Protein AF-A0A0R3Q2J9-F1 (afdb_monomer_lite)

pLDDT: mean 80.58, std 18.1, range [34.22, 96.56]

InterPro domains:
  IPR056676 Domain of unknown function DUF7774 [PF24983] (1-47)

Radius of gyration: 27.8 Å; chains: 1; bounding box: 46×72×72 Å

Organism: Angiostrongylus costaricensis (NCBI:txid334426)

Sequence (96 aa):
MIIDKALSYAIDVLLMRPDKFDDFVDNELRIFLLDTQKAKRILLDVMLLHPEYVPRTWGGDVLTKGQSEARLEAMGKRQPTQVSDSKTNVEKVGIP

Secondary structure (DSSP, 8-state):
-HHHHHHHHHHHHHHH-GGG-SS---HHHHHHHHSHHHHHHHHHHHHHHSGGGS-GGGTHHHHHHHHHHHHHHHHHTTSPP---------------

Foldseek 3Di:
DVLLVVLLVVLVCCQVPVVVDPDDCDPVNVVLSVPVVNNSVVVVVVCLVPLVNPDVVNVSVVSVVVVVVVVVVVVVVPDDPDDDDDDDDDDDDDDD

Structure (mmCIF, N/CA/C/O backbone):
data_AF-A0A0R3Q2J9-F1
#
_entry.id   AF-A0A0R3Q2J9-F1
#
loop_
_atom_site.group_PDB
_atom_site.id
_atom_site.type_symbol
_atom_site.label_atom_id
_atom_site.label_alt_id
_atom_site.label_comp_id
_atom_site.label_asym_id
_atom_site.label_entity_id
_atom_site.label_seq_id
_atom_site.pdbx_PDB_ins_code
_atom_site.Cartn_x
_atom_site.Cartn_y
_atom_site.Cartn_z
_atom_site.occupancy
_atom_site.B_iso_or_equiv
_atom_site.auth_seq_id
_atom_site.auth_comp_id
_atom_site.auth_asym_id
_atom_site.auth_atom_id
_atom_site.pdbx_PDB_model_num
ATOM 1 N N . MET A 1 1 ? 8.127 -14.479 5.768 1.00 78.56 1 MET A N 1
ATOM 2 C CA . MET A 1 1 ? 6.739 -14.657 6.273 1.00 78.56 1 MET A CA 1
ATOM 3 C C . MET A 1 1 ? 5.765 -14.709 5.101 1.00 78.56 1 MET A C 1
ATOM 5 O O . MET A 1 1 ? 6.158 -14.350 4.000 1.00 78.56 1 MET A O 1
ATOM 9 N N . ILE A 1 2 ? 4.520 -15.157 5.301 1.00 87.69 2 ILE A N 1
ATOM 10 C CA . ILE A 1 2 ? 3.534 -15.251 4.208 1.00 87.69 2 ILE A CA 1
ATOM 11 C C . ILE A 1 2 ? 3.108 -13.879 3.660 1.00 87.69 2 ILE A C 1
ATOM 13 O O . ILE A 1 2 ? 3.022 -13.719 2.448 1.00 87.69 2 ILE A O 1
ATOM 17 N N . ILE A 1 3 ? 2.957 -12.879 4.536 1.00 90.06 3 ILE A N 1
ATOM 18 C CA . ILE A 1 3 ? 2.628 -11.490 4.165 1.00 90.06 3 ILE A CA 1
ATOM 19 C C . ILE A 1 3 ? 3.727 -10.893 3.282 1.00 90.06 3 ILE A C 1
ATOM 21 O O . ILE A 1 3 ? 3.448 -10.341 2.227 1.00 90.06 3 ILE A O 1
ATOM 25 N N . ASP A 1 4 ? 4.987 -11.081 3.673 1.00 92.69 4 ASP A N 1
ATOM 26 C CA . ASP A 1 4 ? 6.148 -10.611 2.914 1.00 92.69 4 ASP A CA 1
ATOM 27 C C . ASP A 1 4 ? 6.181 -11.176 1.481 1.00 92.69 4 ASP A C 1
ATOM 29 O O . ASP A 1 4 ? 6.379 -10.427 0.527 1.00 92.69 4 ASP A O 1
ATOM 33 N N . LYS A 1 5 ? 5.894 -12.476 1.317 1.00 93.81 5 LYS A N 1
ATOM 34 C CA . LYS A 1 5 ? 5.790 -13.116 -0.005 1.00 93.81 5 LYS A CA 1
ATOM 35 C C . LYS A 1 5 ? 4.606 -12.590 -0.816 1.00 93.81 5 LYS A C 1
ATOM 37 O O . LYS A 1 5 ? 4.751 -12.379 -2.015 1.00 93.81 5 LYS A O 1
ATOM 42 N N . ALA A 1 6 ? 3.454 -12.387 -0.176 1.00 92.94 6 ALA A N 1
ATOM 43 C CA . ALA A 1 6 ? 2.267 -11.851 -0.834 1.00 92.94 6 ALA A CA 1
ATOM 44 C C . ALA A 1 6 ? 2.505 -10.423 -1.345 1.00 92.94 6 ALA A C 1
ATOM 46 O O . ALA A 1 6 ? 2.192 -10.131 -2.495 1.00 92.94 6 ALA A O 1
ATOM 47 N N . LEU A 1 7 ? 3.121 -9.563 -0.527 1.00 94.38 7 LEU A N 1
ATOM 48 C CA . LEU A 1 7 ? 3.462 -8.200 -0.928 1.00 94.38 7 LEU A CA 1
ATOM 49 C C . LEU A 1 7 ? 4.537 -8.180 -2.018 1.00 94.38 7 LEU A C 1
ATOM 51 O O . LEU A 1 7 ? 4.397 -7.432 -2.976 1.00 94.38 7 LEU A O 1
ATOM 55 N N . SER A 1 8 ? 5.572 -9.023 -1.925 1.00 95.75 8 SER A N 1
ATOM 56 C CA . SER A 1 8 ? 6.565 -9.153 -3.000 1.00 95.75 8 SER A CA 1
ATOM 57 C C . SER A 1 8 ? 5.913 -9.548 -4.327 1.00 95.75 8 SER A C 1
ATOM 59 O O . SER A 1 8 ? 6.133 -8.877 -5.327 1.00 95.75 8 SER A O 1
ATOM 61 N N . TYR A 1 9 ? 5.038 -10.558 -4.324 1.00 94.06 9 TYR A N 1
ATOM 62 C CA . TYR A 1 9 ? 4.311 -10.956 -5.529 1.00 94.06 9 TYR A CA 1
ATOM 63 C C . TYR A 1 9 ? 3.417 -9.836 -6.075 1.00 94.06 9 TYR A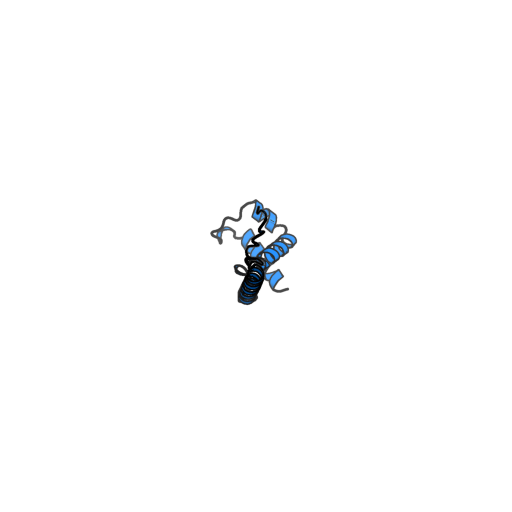 C 1
ATOM 65 O O . TYR A 1 9 ? 3.393 -9.604 -7.279 1.00 94.06 9 TYR A O 1
ATOM 73 N N . ALA A 1 10 ? 2.694 -9.124 -5.206 1.00 91.06 10 ALA A N 1
ATOM 74 C CA . ALA A 1 10 ? 1.844 -8.013 -5.626 1.00 91.06 10 ALA A CA 1
ATOM 75 C C . ALA A 1 10 ? 2.658 -6.903 -6.312 1.00 91.06 10 ALA A C 1
ATOM 77 O O . ALA A 1 10 ? 2.267 -6.430 -7.376 1.00 91.06 10 ALA A O 1
ATOM 78 N N . ILE A 1 11 ? 3.812 -6.541 -5.742 1.00 93.62 11 ILE A N 1
ATOM 79 C CA . ILE A 1 11 ? 4.729 -5.551 -6.318 1.00 93.62 11 ILE A CA 1
ATOM 80 C C . ILE A 1 11 ? 5.256 -6.027 -7.677 1.00 93.62 11 ILE A C 1
ATOM 82 O O . ILE A 1 11 ? 5.211 -5.267 -8.643 1.00 93.62 11 ILE A O 1
ATOM 86 N N . ASP A 1 12 ? 5.681 -7.287 -7.783 1.00 93.25 12 ASP A N 1
ATOM 87 C CA . ASP A 1 12 ? 6.163 -7.854 -9.046 1.00 93.25 12 ASP A CA 1
ATOM 88 C C . ASP A 1 12 ? 5.082 -7.801 -10.131 1.00 93.25 12 ASP A C 1
ATOM 90 O O . ASP A 1 12 ? 5.350 -7.410 -11.266 1.00 93.25 12 ASP A O 1
ATOM 94 N N . VAL A 1 13 ? 3.839 -8.150 -9.793 1.00 91.12 13 VAL A N 1
ATOM 95 C CA . VAL A 1 13 ? 2.720 -8.114 -10.743 1.00 91.12 13 VAL A CA 1
ATOM 96 C C . VAL A 1 13 ? 2.403 -6.680 -11.176 1.00 91.12 13 VAL A C 1
ATOM 98 O O . VAL A 1 13 ? 2.209 -6.460 -12.371 1.00 91.12 13 VAL A O 1
ATOM 101 N N . LEU A 1 14 ? 2.405 -5.714 -10.251 1.00 89.19 14 LEU A N 1
ATOM 102 C CA . LEU A 1 14 ? 2.194 -4.293 -10.559 1.00 89.19 14 LEU A CA 1
ATOM 103 C C . LEU A 1 14 ? 3.273 -3.734 -11.497 1.00 89.19 14 LEU A C 1
ATOM 105 O O . LEU A 1 14 ? 2.971 -2.942 -12.387 1.00 89.19 14 LEU A O 1
ATOM 109 N N . LEU A 1 15 ? 4.528 -4.158 -11.324 1.00 89.06 15 LEU A N 1
ATOM 110 C CA . LEU A 1 15 ? 5.647 -3.704 -12.150 1.00 89.06 15 LEU A CA 1
ATOM 111 C C . LEU A 1 15 ? 5.717 -4.416 -13.509 1.00 89.06 15 LEU A C 1
ATOM 113 O O . LEU A 1 15 ? 6.062 -3.788 -14.508 1.00 89.06 15 LEU A O 1
ATOM 117 N N . MET A 1 16 ? 5.407 -5.715 -13.561 1.00 89.38 16 MET A N 1
ATOM 118 C CA . MET A 1 16 ? 5.544 -6.528 -14.776 1.00 89.38 16 MET A CA 1
ATOM 119 C C . MET A 1 16 ? 4.315 -6.496 -15.681 1.00 89.38 16 MET A C 1
ATOM 121 O O . MET A 1 16 ? 4.443 -6.738 -16.880 1.00 89.38 16 MET A O 1
ATOM 125 N N . ARG A 1 17 ? 3.123 -6.285 -15.114 1.00 84.62 17 ARG A N 1
ATOM 126 C CA . ARG A 1 17 ? 1.847 -6.325 -15.843 1.00 84.62 17 ARG A CA 1
ATOM 127 C C . ARG A 1 17 ? 0.935 -5.165 -15.438 1.00 84.62 17 ARG A C 1
ATOM 129 O O . ARG A 1 17 ? -0.163 -5.406 -14.928 1.00 84.62 17 ARG A O 1
ATOM 136 N N . PRO A 1 18 ? 1.381 -3.909 -15.624 1.00 79.62 18 PRO A N 1
ATOM 137 C CA . PRO A 1 18 ? 0.576 -2.740 -15.276 1.00 79.62 18 PRO A CA 1
ATOM 138 C C . PRO A 1 18 ? -0.722 -2.661 -16.096 1.00 79.62 18 PRO A C 1
ATOM 140 O O . PRO A 1 18 ? -1.694 -2.082 -15.639 1.00 79.62 18 PRO A O 1
ATOM 143 N N . ASP A 1 19 ? -0.766 -3.302 -17.266 1.00 81.94 19 ASP A N 1
ATOM 144 C CA . ASP A 1 19 ? -1.929 -3.425 -18.152 1.00 81.94 19 ASP A CA 1
ATOM 145 C C . ASP A 1 19 ? -3.115 -4.185 -17.537 1.00 81.94 19 ASP A C 1
ATOM 147 O O . ASP A 1 19 ? -4.233 -4.095 -18.036 1.00 81.94 19 ASP A O 1
ATOM 151 N N . LYS A 1 20 ? -2.885 -4.952 -16.466 1.00 81.38 20 LYS A N 1
ATOM 152 C CA . LYS A 1 20 ? -3.929 -5.724 -15.779 1.00 81.38 20 LYS A CA 1
ATOM 153 C C . LYS A 1 20 ? -4.731 -4.929 -14.757 1.00 81.38 20 LYS A C 1
ATOM 155 O O . LYS A 1 20 ? -5.658 -5.487 -14.170 1.00 81.38 20 LYS A O 1
ATOM 160 N N . PHE A 1 21 ? -4.344 -3.688 -14.501 1.00 77.81 21 PHE A N 1
ATOM 161 C CA . PHE A 1 21 ? -4.973 -2.844 -13.504 1.00 77.81 21 PHE A CA 1
ATOM 162 C C . PHE A 1 21 ? -5.565 -1.628 -14.206 1.00 77.81 21 PHE A C 1
ATOM 164 O O . PHE A 1 21 ? -4.893 -0.985 -15.009 1.00 77.81 21 PHE A O 1
ATOM 171 N N . ASP A 1 22 ? -6.829 -1.332 -13.900 1.00 66.81 22 ASP A N 1
ATOM 172 C CA . ASP A 1 22 ? -7.515 -0.145 -14.423 1.00 66.81 22 ASP A CA 1
ATOM 173 C C . ASP A 1 22 ? -6.884 1.154 -13.884 1.00 66.81 22 ASP A C 1
ATOM 175 O O . ASP A 1 22 ? -6.995 2.211 -14.506 1.00 66.81 22 ASP A O 1
ATOM 179 N N . ASP A 1 23 ? -6.174 1.064 -12.753 1.00 66.00 23 ASP A N 1
ATOM 180 C CA . ASP A 1 23 ? -5.468 2.173 -12.122 1.00 66.00 23 ASP A CA 1
ATOM 181 C C . ASP A 1 23 ? -4.062 2.364 -12.705 1.00 66.00 23 ASP A C 1
ATOM 183 O O . ASP A 1 23 ? -3.231 1.452 -12.766 1.00 66.00 23 ASP A O 1
ATOM 187 N N . PHE A 1 24 ? -3.772 3.602 -13.102 1.00 65.31 24 PHE A N 1
ATOM 188 C CA . PHE A 1 24 ? -2.489 3.984 -13.675 1.00 65.31 24 PHE A CA 1
ATOM 189 C C . PHE A 1 24 ? -1.377 3.940 -12.617 1.00 65.31 24 PHE A C 1
ATOM 191 O O . PHE A 1 24 ? -1.311 4.788 -11.729 1.00 65.31 24 PHE A O 1
ATOM 198 N N . VAL A 1 25 ? -0.451 2.983 -12.746 1.00 76.50 25 VAL A N 1
ATOM 199 C CA . VAL A 1 25 ? 0.838 3.035 -12.041 1.00 76.50 25 VAL A CA 1
ATOM 200 C C . VAL A 1 25 ? 1.702 4.100 -12.713 1.00 76.50 25 VAL A C 1
ATOM 202 O O . VAL A 1 25 ? 2.384 3.844 -13.717 1.00 76.50 25 VAL A O 1
ATOM 205 N N . ASP A 1 26 ? 1.656 5.312 -12.169 1.00 85.50 26 ASP A N 1
ATOM 206 C CA . ASP A 1 26 ? 2.491 6.411 -12.631 1.00 85.50 26 ASP A CA 1
ATOM 207 C C . ASP A 1 26 ? 3.988 6.144 -12.400 1.00 85.50 26 ASP A C 1
ATOM 209 O O . ASP A 1 26 ? 4.423 5.132 -11.836 1.00 85.50 26 ASP A O 1
ATOM 213 N N . ASN A 1 27 ? 4.822 7.034 -12.935 1.00 88.06 27 ASN A N 1
ATOM 214 C CA . ASN A 1 27 ? 6.264 6.856 -12.850 1.00 88.06 27 ASN A CA 1
ATOM 215 C C . ASN A 1 27 ? 6.796 6.991 -11.416 1.00 88.06 27 ASN A C 1
ATOM 217 O O . ASN A 1 27 ? 7.776 6.331 -11.077 1.00 88.06 27 ASN A O 1
ATOM 221 N N . GLU A 1 28 ? 6.152 7.800 -10.575 1.00 91.19 28 GLU A N 1
ATOM 222 C CA . GLU A 1 28 ? 6.567 7.992 -9.185 1.00 91.19 28 GLU A CA 1
ATOM 223 C C . GLU A 1 28 ? 6.280 6.743 -8.352 1.00 91.19 28 GLU A C 1
ATOM 225 O O . GLU A 1 28 ? 7.171 6.238 -7.663 1.00 91.19 28 GLU A O 1
ATOM 230 N N . LEU A 1 29 ? 5.081 6.174 -8.496 1.00 90.38 29 LEU A N 1
ATOM 231 C CA . LEU A 1 29 ? 4.693 4.921 -7.869 1.00 90.38 29 LEU A CA 1
ATOM 232 C C . LEU A 1 29 ? 5.594 3.781 -8.343 1.00 90.38 29 LEU A C 1
ATOM 234 O O . LEU A 1 29 ? 6.062 2.991 -7.526 1.00 90.38 29 LEU A O 1
ATOM 238 N N . ARG A 1 30 ? 5.924 3.721 -9.639 1.00 90.19 30 ARG A N 1
ATOM 239 C CA . ARG A 1 30 ? 6.871 2.725 -10.163 1.00 90.19 30 ARG A CA 1
ATOM 240 C C . ARG A 1 30 ? 8.234 2.826 -9.480 1.00 90.19 30 ARG A C 1
ATOM 242 O O . ARG A 1 30 ? 8.746 1.812 -9.018 1.00 90.19 30 ARG A O 1
ATOM 249 N N . ILE A 1 31 ? 8.807 4.029 -9.388 1.00 93.75 31 ILE A N 1
ATOM 250 C CA . ILE A 1 31 ? 10.103 4.255 -8.726 1.00 93.75 31 ILE A CA 1
ATOM 251 C C . ILE A 1 31 ? 10.037 3.861 -7.249 1.00 93.75 31 ILE A C 1
ATOM 253 O O . ILE A 1 31 ? 10.953 3.213 -6.746 1.00 93.75 31 ILE A O 1
ATOM 257 N N . PHE A 1 32 ? 8.947 4.202 -6.56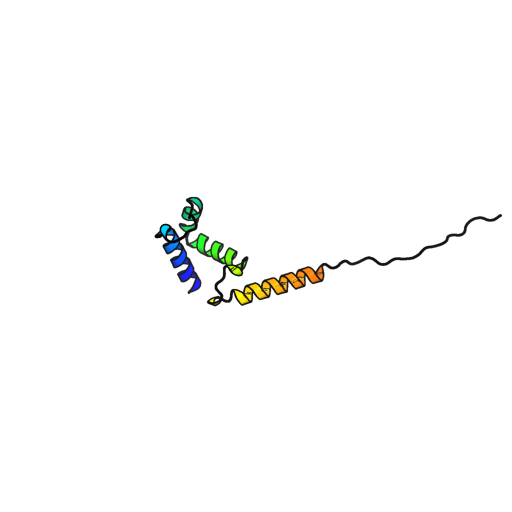3 1.00 94.81 32 PHE A N 1
ATOM 258 C CA . PHE A 1 32 ? 8.723 3.798 -5.180 1.00 94.81 32 PHE A CA 1
ATOM 259 C C . PHE A 1 32 ? 8.707 2.271 -5.015 1.00 94.81 32 PHE A C 1
ATOM 261 O O . PHE A 1 32 ? 9.365 1.743 -4.119 1.00 94.81 32 PHE A O 1
ATOM 268 N N . LEU A 1 33 ? 8.003 1.558 -5.897 1.00 94.12 33 LEU A N 1
ATOM 269 C CA . LEU A 1 33 ? 7.873 0.100 -5.862 1.00 94.12 33 LEU A CA 1
ATOM 270 C C . LEU A 1 33 ? 9.187 -0.646 -6.175 1.00 94.12 33 LEU A C 1
ATOM 272 O O . LEU A 1 33 ? 9.360 -1.781 -5.720 1.00 94.12 33 LEU A O 1
ATOM 276 N N . LEU A 1 34 ? 10.128 -0.018 -6.897 1.00 94.38 34 LEU A N 1
ATOM 277 C CA . LEU A 1 34 ? 11.464 -0.583 -7.149 1.00 94.38 34 LEU A CA 1
ATOM 278 C C . LEU A 1 34 ? 12.288 -0.744 -5.860 1.00 94.38 34 LEU A C 1
ATOM 280 O O . LEU A 1 34 ? 13.057 -1.698 -5.749 1.00 94.38 34 LEU A O 1
ATOM 284 N N . ASP A 1 35 ? 12.105 0.125 -4.861 1.00 95.75 35 ASP A N 1
ATOM 285 C CA . ASP A 1 35 ? 12.624 -0.105 -3.507 1.00 95.75 35 ASP A CA 1
ATOM 286 C C . ASP A 1 35 ? 11.658 -1.015 -2.735 1.00 95.75 35 ASP A C 1
ATOM 288 O O . ASP A 1 35 ? 10.911 -0.599 -1.848 1.00 95.75 35 ASP A O 1
ATOM 292 N N . THR A 1 36 ? 11.653 -2.298 -3.098 1.00 93.62 36 THR A N 1
ATOM 293 C CA . THR A 1 36 ? 10.662 -3.269 -2.616 1.00 93.62 36 THR A CA 1
ATOM 294 C C . THR A 1 36 ? 10.661 -3.410 -1.091 1.00 93.62 36 THR A C 1
ATOM 296 O O . THR A 1 36 ? 9.614 -3.642 -0.492 1.00 93.62 36 THR A O 1
ATOM 299 N N . GLN A 1 37 ? 11.812 -3.273 -0.425 1.00 94.81 37 GLN A N 1
ATOM 300 C CA . GLN A 1 37 ? 11.881 -3.387 1.037 1.00 94.81 37 GLN A CA 1
ATOM 301 C C . GLN A 1 37 ? 11.189 -2.206 1.719 1.00 94.81 37 GLN A C 1
ATOM 303 O O . GLN A 1 37 ? 10.365 -2.407 2.617 1.00 94.81 37 GLN A O 1
ATOM 308 N N . LYS A 1 38 ? 11.463 -0.982 1.257 1.00 95.88 38 LYS A N 1
ATOM 309 C CA . LYS A 1 38 ? 10.780 0.217 1.746 1.00 95.88 38 LYS A CA 1
ATOM 310 C C . LYS A 1 38 ? 9.295 0.197 1.391 1.00 95.88 38 LYS A C 1
ATOM 312 O O . LYS A 1 38 ? 8.463 0.484 2.252 1.00 95.88 38 LYS A O 1
ATOM 317 N N . ALA A 1 39 ? 8.966 -0.192 0.161 1.00 96.56 39 ALA A N 1
ATOM 318 C CA . ALA A 1 39 ? 7.598 -0.232 -0.332 1.00 96.56 39 ALA A CA 1
ATOM 319 C C . ALA A 1 39 ? 6.722 -1.180 0.487 1.00 96.56 39 ALA A C 1
ATOM 321 O O . ALA A 1 39 ? 5.671 -0.769 0.966 1.00 96.56 39 ALA A O 1
ATOM 322 N N . LYS A 1 40 ? 7.179 -2.414 0.740 1.00 96.06 40 LYS A N 1
ATOM 323 C CA . LYS A 1 40 ? 6.435 -3.390 1.554 1.00 96.06 40 LYS A CA 1
ATOM 324 C C . LYS A 1 40 ? 6.104 -2.866 2.944 1.00 96.06 40 LYS A C 1
ATOM 326 O O . LYS A 1 40 ? 4.991 -3.071 3.420 1.00 96.06 40 LYS A O 1
ATOM 331 N N . ARG A 1 41 ? 7.063 -2.197 3.588 1.00 95.81 41 ARG A N 1
ATOM 332 C CA . ARG A 1 41 ? 6.867 -1.636 4.926 1.00 95.81 41 ARG A CA 1
ATOM 333 C C . ARG A 1 41 ? 5.802 -0.545 4.915 1.00 95.81 41 ARG A C 1
ATOM 335 O O . ARG A 1 41 ? 4.849 -0.635 5.675 1.00 95.81 41 ARG A O 1
ATOM 342 N N . ILE A 1 42 ? 5.932 0.423 4.010 1.00 96.19 42 ILE A N 1
ATOM 343 C CA . ILE A 1 42 ? 4.980 1.534 3.908 1.00 96.19 42 ILE A CA 1
ATOM 344 C C . ILE A 1 42 ? 3.588 1.039 3.497 1.00 96.19 42 ILE A C 1
ATOM 346 O O . ILE A 1 42 ? 2.602 1.468 4.084 1.00 96.19 42 ILE A O 1
ATOM 350 N N . LEU A 1 43 ? 3.490 0.105 2.546 1.00 94.31 43 LEU A N 1
ATOM 351 C CA . LEU A 1 43 ? 2.213 -0.497 2.151 1.00 94.31 43 LEU A CA 1
ATOM 352 C C . LEU A 1 43 ? 1.526 -1.170 3.341 1.00 94.31 43 LEU A C 1
ATOM 354 O O . LEU A 1 43 ? 0.341 -0.946 3.565 1.00 94.31 43 LEU A O 1
ATOM 358 N N . LEU A 1 44 ? 2.267 -1.947 4.134 1.00 94.19 44 LEU A N 1
ATOM 359 C CA . LEU A 1 44 ? 1.714 -2.589 5.321 1.00 94.19 44 LEU A CA 1
ATOM 360 C C . LEU A 1 44 ? 1.278 -1.564 6.377 1.00 94.19 44 LEU A C 1
ATOM 362 O O . LEU A 1 44 ? 0.195 -1.708 6.937 1.00 94.19 44 LEU A O 1
ATOM 366 N N . ASP A 1 45 ? 2.077 -0.522 6.619 1.00 95.06 45 ASP A N 1
ATOM 367 C CA . ASP A 1 45 ? 1.733 0.551 7.559 1.00 95.06 45 ASP A CA 1
ATOM 368 C C . ASP A 1 45 ? 0.418 1.241 7.149 1.00 95.06 45 ASP A C 1
ATOM 370 O O . ASP A 1 45 ? -0.476 1.429 7.976 1.00 95.06 45 ASP A O 1
ATOM 374 N N . VAL A 1 46 ? 0.260 1.552 5.858 1.00 94.56 46 VAL A N 1
ATOM 375 C CA . VAL A 1 46 ? -0.967 2.150 5.309 1.00 94.56 46 VAL A CA 1
ATOM 376 C C . VAL A 1 46 ? -2.150 1.191 5.427 1.00 94.56 46 VAL A C 1
ATOM 378 O O . VAL A 1 46 ? -3.219 1.609 5.861 1.00 94.56 46 VAL A O 1
ATOM 381 N N . MET A 1 47 ? -1.974 -0.094 5.108 1.00 94.06 47 MET A N 1
ATOM 382 C CA . MET A 1 47 ? -3.031 -1.100 5.265 1.00 94.06 47 MET A CA 1
ATOM 383 C C . MET A 1 47 ? -3.493 -1.224 6.724 1.00 94.06 47 MET A C 1
ATOM 385 O O . MET A 1 47 ? -4.679 -1.382 6.983 1.00 94.06 47 MET A O 1
ATOM 389 N N . LEU A 1 48 ? -2.590 -1.131 7.702 1.00 91.19 48 LEU A N 1
ATOM 390 C CA . LEU A 1 48 ? -2.967 -1.195 9.119 1.00 91.19 48 LEU A CA 1
ATOM 391 C C . LEU A 1 48 ? -3.635 0.096 9.618 1.00 91.19 48 LEU A C 1
ATOM 393 O O . LEU A 1 48 ? -4.459 0.041 10.534 1.00 91.19 48 LEU A O 1
ATOM 397 N N . LEU A 1 49 ? -3.310 1.244 9.016 1.00 92.00 49 LEU A N 1
ATOM 398 C CA . LEU A 1 49 ? -4.004 2.509 9.267 1.00 92.00 49 LEU A CA 1
ATOM 399 C C . LEU A 1 49 ? -5.416 2.518 8.662 1.00 92.00 49 LEU A C 1
ATOM 401 O O . LEU A 1 49 ? -6.324 3.100 9.255 1.00 92.00 49 LEU A O 1
ATOM 405 N N . HIS A 1 50 ? -5.584 1.830 7.531 1.00 92.38 50 HIS A N 1
ATOM 406 C CA . HIS A 1 50 ? -6.810 1.711 6.746 1.00 92.38 50 HIS A CA 1
ATOM 407 C C . HIS A 1 50 ? -7.237 0.238 6.620 1.00 92.38 50 HIS A C 1
ATOM 409 O O . HIS A 1 50 ? -7.012 -0.388 5.576 1.00 92.38 50 HIS A O 1
ATOM 415 N N . PRO A 1 51 ? -7.833 -0.346 7.679 1.00 91.75 51 PRO A N 1
ATOM 416 C CA . PRO A 1 51 ? -8.198 -1.760 7.731 1.00 91.75 51 PRO A CA 1
ATOM 417 C C . PRO A 1 51 ? -9.062 -2.255 6.569 1.00 91.75 51 PRO A C 1
ATOM 419 O O . PRO A 1 51 ? -9.058 -3.449 6.284 1.00 91.75 51 PRO A O 1
ATOM 422 N N . GLU A 1 52 ? -9.785 -1.362 5.888 1.00 91.19 52 GLU A N 1
ATOM 423 C CA . GLU A 1 52 ? -10.541 -1.644 4.666 1.00 91.19 52 GLU A CA 1
ATOM 424 C C . GLU A 1 52 ? -9.687 -2.239 3.535 1.00 91.19 52 GLU A C 1
ATOM 426 O O . GLU A 1 52 ? -10.209 -2.976 2.698 1.00 91.19 52 GLU A O 1
ATOM 431 N N . TYR A 1 53 ? -8.377 -1.976 3.530 1.00 91.56 53 TYR A N 1
ATOM 432 C CA . TYR A 1 53 ? -7.435 -2.548 2.568 1.00 91.56 53 TYR A CA 1
ATOM 433 C C . TYR A 1 53 ? -6.837 -3.881 3.029 1.00 91.56 53 TYR A C 1
ATOM 435 O O . TYR A 1 53 ? -6.189 -4.569 2.239 1.00 91.56 53 TYR A O 1
ATOM 443 N N . VAL A 1 54 ? -7.043 -4.284 4.288 1.00 93.25 54 VAL A N 1
ATOM 444 C CA . VAL A 1 54 ? -6.561 -5.569 4.804 1.00 93.25 54 VAL A CA 1
ATOM 445 C C . VAL A 1 54 ? -7.547 -6.671 4.412 1.00 93.25 54 VAL A C 1
ATOM 447 O O . VAL A 1 54 ? -8.723 -6.607 4.774 1.00 93.25 54 VAL A O 1
ATOM 450 N N . PRO A 1 55 ? -7.096 -7.743 3.735 1.00 92.06 55 PRO A N 1
ATOM 451 C CA . PRO A 1 55 ? -7.965 -8.869 3.429 1.00 92.06 55 PRO A CA 1
ATOM 452 C C . PRO A 1 55 ? -8.623 -9.451 4.685 1.00 92.06 55 PRO A C 1
ATOM 454 O O . PRO A 1 55 ? -7.986 -9.627 5.726 1.00 92.06 55 PRO A O 1
ATOM 457 N N . ARG A 1 56 ? -9.889 -9.864 4.574 1.00 91.38 56 ARG A N 1
ATOM 458 C CA . ARG A 1 56 ? -10.602 -10.555 5.667 1.00 91.38 56 ARG A CA 1
ATOM 459 C C . ARG A 1 56 ? -9.874 -11.803 6.152 1.00 91.38 56 ARG A C 1
ATOM 461 O O . ARG A 1 56 ? -9.838 -12.076 7.345 1.00 91.38 56 ARG A O 1
ATOM 468 N N . THR A 1 57 ? -9.239 -12.522 5.230 1.00 90.88 57 THR A N 1
ATOM 469 C CA . THR A 1 57 ? -8.414 -13.705 5.518 1.00 90.88 57 THR A CA 1
ATOM 470 C C . THR A 1 57 ? -7.186 -13.386 6.371 1.00 90.88 57 THR A C 1
ATOM 472 O O . THR A 1 57 ? -6.618 -14.292 6.972 1.00 90.88 57 THR A O 1
ATOM 475 N N . TRP A 1 58 ? -6.775 -12.117 6.440 1.00 90.12 58 TRP A N 1
ATOM 476 C CA . TRP A 1 58 ? -5.702 -11.620 7.305 1.00 90.12 58 TRP A CA 1
ATOM 477 C C . TRP A 1 58 ? -6.242 -10.961 8.584 1.00 90.12 58 TRP A C 1
ATOM 479 O O . TRP A 1 58 ? -5.461 -10.467 9.390 1.00 90.12 58 TRP A O 1
ATOM 489 N N . GLY A 1 59 ? -7.564 -10.959 8.786 1.00 91.25 59 GLY A N 1
ATOM 490 C CA . GLY A 1 59 ? -8.214 -10.361 9.951 1.00 91.25 59 GLY A CA 1
ATOM 491 C C . GLY A 1 59 ? -8.659 -8.908 9.769 1.00 91.25 59 GLY A C 1
ATOM 492 O O . GLY A 1 59 ? -8.937 -8.254 10.771 1.00 91.25 59 GLY A O 1
ATOM 493 N N . GLY A 1 60 ? -8.773 -8.402 8.533 1.00 92.56 60 GLY A N 1
ATOM 494 C CA . GLY A 1 60 ? -9.207 -7.020 8.266 1.00 92.56 60 GLY A CA 1
ATOM 495 C C . GLY A 1 60 ? -10.507 -6.624 8.976 1.00 92.56 60 GLY A C 1
ATOM 496 O O . GLY A 1 60 ? -10.547 -5.595 9.639 1.00 92.56 60 GLY A O 1
ATOM 497 N N . ASP A 1 61 ? -11.525 -7.496 8.980 1.00 93.25 61 ASP A N 1
ATOM 498 C CA . ASP A 1 61 ? -12.801 -7.227 9.669 1.00 93.25 61 ASP A CA 1
ATOM 499 C C . ASP A 1 61 ? -12.631 -7.015 11.187 1.00 93.25 61 ASP A C 1
ATOM 501 O O . ASP A 1 61 ? -13.371 -6.242 11.798 1.00 93.25 61 A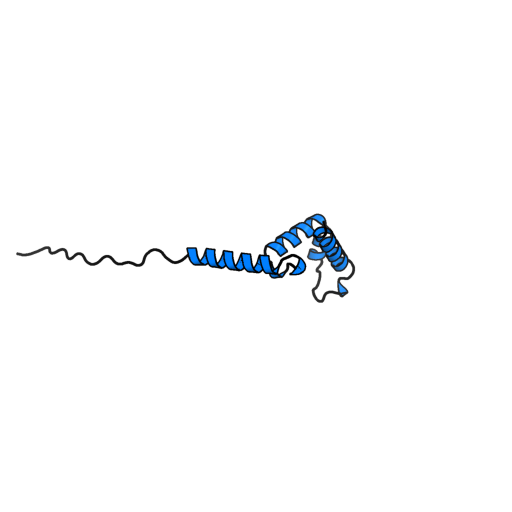SP A O 1
ATOM 505 N N . VAL A 1 62 ? -11.669 -7.706 11.811 1.00 92.88 62 VAL A N 1
ATOM 506 C CA . VAL A 1 62 ? -11.367 -7.556 13.244 1.00 92.88 62 VAL A CA 1
ATOM 507 C C . VAL A 1 62 ? -10.728 -6.193 13.498 1.00 92.88 62 VAL A C 1
ATOM 509 O O . VAL A 1 62 ? -11.107 -5.504 14.443 1.00 92.88 62 VAL A O 1
ATOM 512 N N . LEU A 1 63 ? -9.812 -5.773 12.620 1.00 89.69 63 LEU A N 1
ATOM 513 C CA . LEU A 1 63 ? -9.161 -4.464 12.686 1.00 89.69 63 LEU A CA 1
ATOM 514 C C . LEU A 1 63 ? -10.163 -3.320 12.465 1.00 89.69 63 LEU A C 1
ATOM 516 O O . LEU A 1 63 ? -10.154 -2.348 13.220 1.00 89.69 63 LEU A O 1
ATOM 520 N N . THR A 1 64 ? -11.073 -3.452 11.494 1.00 91.62 64 THR A N 1
ATOM 521 C CA . THR A 1 64 ? -12.134 -2.464 11.238 1.00 91.62 64 THR A CA 1
ATOM 522 C C . THR A 1 64 ? -13.064 -2.310 12.441 1.00 91.62 64 THR A C 1
ATOM 524 O O . THR A 1 64 ? -13.387 -1.186 12.838 1.00 91.62 64 THR A O 1
ATOM 527 N N . LYS A 1 65 ? -13.488 -3.426 13.052 1.00 89.69 65 LYS A N 1
ATOM 528 C CA . LYS A 1 65 ? -14.327 -3.402 14.261 1.00 89.69 65 LYS A CA 1
ATOM 529 C C . LYS A 1 65 ? -13.606 -2.726 15.425 1.00 89.69 65 LYS A C 1
ATOM 531 O O . LYS A 1 65 ? -14.153 -1.787 15.996 1.00 89.69 65 LYS A O 1
ATOM 536 N N . GLY A 1 66 ? -12.359 -3.115 15.693 1.00 88.38 66 GLY A N 1
ATOM 537 C CA . GLY A 1 66 ? -11.558 -2.524 16.766 1.00 88.38 66 GLY A CA 1
ATOM 538 C C . GLY A 1 66 ? -11.330 -1.017 16.598 1.00 88.38 66 GLY A C 1
ATOM 539 O O . GLY A 1 66 ? -11.483 -0.264 17.557 1.00 88.38 66 GLY A O 1
ATOM 540 N N . GLN A 1 67 ? -11.034 -0.536 15.382 1.00 87.75 67 GLN A N 1
ATOM 541 C CA . GLN A 1 67 ? -10.925 0.909 15.125 1.00 87.75 67 GLN A CA 1
ATOM 542 C C . GLN A 1 67 ? -12.253 1.643 15.346 1.00 87.75 67 GLN A C 1
ATOM 544 O O . GLN A 1 67 ? -12.265 2.757 15.874 1.00 87.75 67 GLN A O 1
ATOM 549 N N . SER A 1 68 ? -13.370 1.032 14.947 1.00 84.81 68 SER A N 1
ATOM 550 C CA . SER A 1 68 ? -14.703 1.615 15.123 1.00 84.81 68 SER A CA 1
ATOM 551 C C . SER A 1 68 ? -15.050 1.755 16.606 1.00 84.81 68 SER A C 1
ATOM 553 O O . SER A 1 68 ? -15.481 2.823 17.039 1.00 84.81 68 SER A O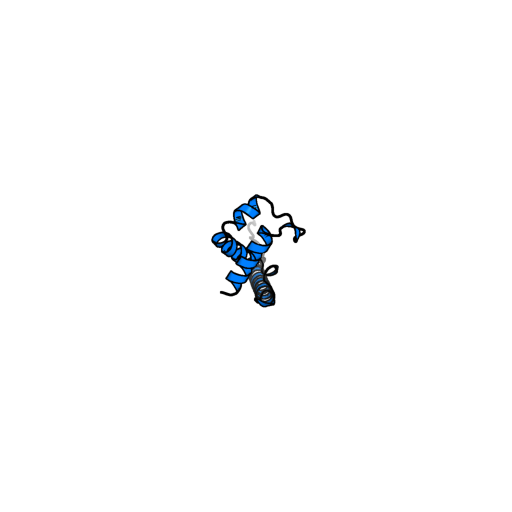 1
ATOM 555 N N . GLU A 1 69 ? -14.791 0.712 17.395 1.00 88.88 69 GLU A N 1
ATOM 556 C CA . GLU A 1 69 ? -14.968 0.701 18.850 1.00 88.88 69 GLU A CA 1
ATOM 557 C C . GLU A 1 69 ? -14.080 1.753 19.531 1.00 88.88 69 GLU A C 1
ATOM 559 O O . GLU A 1 69 ? -14.585 2.612 20.254 1.00 88.88 69 GLU A O 1
ATOM 564 N N . ALA A 1 70 ? -12.782 1.788 19.211 1.00 86.62 70 ALA A N 1
ATOM 565 C CA . ALA A 1 70 ? -11.852 2.781 19.751 1.00 86.62 70 ALA A CA 1
ATOM 566 C C . ALA A 1 70 ? -12.269 4.226 19.415 1.00 86.62 70 ALA A C 1
ATOM 568 O O . ALA A 1 70 ? -12.144 5.137 20.240 1.00 86.62 70 ALA A O 1
ATOM 569 N N . ARG A 1 71 ? -12.800 4.457 18.207 1.00 85.25 71 ARG A N 1
ATOM 570 C CA . ARG A 1 71 ? -13.314 5.766 17.786 1.00 85.25 71 ARG A CA 1
ATOM 571 C C . ARG A 1 71 ? -14.574 6.158 18.559 1.00 85.25 71 ARG A C 1
ATOM 573 O O . ARG A 1 71 ? -14.692 7.320 18.949 1.00 85.25 71 ARG A O 1
ATOM 580 N N . LEU A 1 72 ? -15.484 5.216 18.807 1.00 84.94 72 LEU A N 1
ATOM 581 C CA . LEU A 1 72 ? -16.679 5.439 19.627 1.00 84.94 72 LEU A CA 1
ATOM 582 C C . LEU A 1 72 ? -16.304 5.785 21.073 1.00 84.94 72 LEU A C 1
ATOM 584 O O . LEU A 1 72 ? -16.823 6.757 21.622 1.00 84.94 72 LEU A O 1
ATOM 588 N N . GLU A 1 73 ? -15.346 5.072 21.664 1.00 86.25 73 GLU A N 1
ATOM 589 C CA . GLU A 1 73 ? -14.838 5.375 23.006 1.00 86.25 73 GLU A CA 1
ATOM 590 C C . GLU A 1 73 ? -14.181 6.761 23.086 1.00 86.25 73 GLU A C 1
ATOM 592 O O . GLU A 1 73 ? -14.412 7.517 24.035 1.00 86.25 73 GLU A O 1
ATOM 597 N N . ALA A 1 74 ? -13.384 7.131 22.079 1.00 85.12 74 ALA A N 1
ATOM 598 C CA . ALA A 1 74 ? -12.748 8.444 22.006 1.00 85.12 74 ALA A CA 1
ATOM 599 C C . ALA A 1 74 ? -13.768 9.587 21.861 1.00 85.12 74 ALA A C 1
ATOM 601 O O . ALA A 1 74 ? -13.540 10.684 22.374 1.00 85.12 74 ALA A O 1
ATOM 602 N N . MET A 1 75 ? -14.895 9.341 21.186 1.00 79.00 75 MET A N 1
ATOM 603 C CA . MET A 1 75 ? -16.000 10.298 21.067 1.00 79.00 75 MET A CA 1
ATOM 604 C C . MET A 1 75 ? -16.838 10.379 22.351 1.00 79.00 75 MET A C 1
ATOM 606 O O . MET A 1 75 ? -17.220 11.477 22.752 1.00 79.00 75 MET A O 1
ATOM 610 N N . GLY A 1 76 ? -17.064 9.256 23.042 1.00 75.38 76 GLY A N 1
ATOM 611 C CA . GLY A 1 76 ? -17.788 9.213 24.319 1.00 75.38 76 GLY A CA 1
ATOM 612 C C . GLY A 1 76 ? -17.089 9.982 25.446 1.00 75.38 76 GLY A C 1
ATOM 613 O O . GLY A 1 76 ? -17.749 10.597 26.278 1.00 75.38 76 GLY A O 1
ATOM 614 N N . LYS A 1 77 ? -15.752 10.043 25.431 1.00 63.09 77 LYS A N 1
ATOM 615 C CA . LYS A 1 77 ? -14.954 10.834 26.388 1.00 63.09 77 LYS A CA 1
ATOM 616 C C . LYS A 1 77 ? -14.971 12.353 26.125 1.00 63.09 77 LYS A C 1
ATOM 618 O O . LYS A 1 77 ? -14.370 13.093 26.897 1.00 63.09 77 LYS A O 1
ATOM 623 N N . ARG A 1 78 ? -15.621 12.832 25.050 1.00 61.03 78 ARG A N 1
ATOM 624 C CA . ARG A 1 78 ? -15.621 14.248 24.615 1.00 61.03 78 ARG A CA 1
ATOM 625 C C . ARG A 1 78 ? -16.936 15.015 24.860 1.00 61.03 78 ARG A C 1
ATOM 627 O O . ARG A 1 78 ? -17.079 16.109 24.320 1.00 61.03 78 ARG A O 1
ATOM 634 N N . GLN A 1 79 ? -17.892 14.508 25.648 1.00 53.00 79 GLN A N 1
ATOM 635 C CA . GLN A 1 79 ? -19.083 15.302 26.018 1.00 53.00 79 GLN A CA 1
ATOM 636 C C . GLN A 1 79 ? -18.823 16.282 27.187 1.00 53.00 79 GLN A C 1
ATOM 638 O O . GLN A 1 79 ? -17.961 16.013 28.024 1.00 53.00 79 GLN A O 1
ATOM 643 N N . PRO A 1 80 ? -19.508 17.448 27.209 1.00 50.00 80 PRO A N 1
ATOM 644 C CA . PRO A 1 80 ? -18.976 18.692 27.755 1.00 50.00 80 PRO A CA 1
ATOM 645 C C . PRO A 1 80 ? -19.280 18.874 29.244 1.00 50.00 80 PRO A C 1
ATOM 647 O O . PRO A 1 80 ? -20.431 18.956 29.669 1.00 50.00 80 PRO A O 1
ATOM 650 N N . THR A 1 81 ? -18.227 19.026 30.040 1.00 45.31 81 THR A N 1
ATOM 651 C CA . THR A 1 81 ? -18.335 19.533 31.406 1.00 45.31 81 THR A CA 1
ATOM 652 C C . THR A 1 81 ? -18.635 21.035 31.351 1.00 45.31 81 THR A C 1
ATOM 654 O O . THR A 1 81 ? -17.811 21.809 30.872 1.00 45.31 81 THR A O 1
ATOM 657 N N . GLN A 1 82 ? -19.792 21.397 31.919 1.00 52.56 82 GLN A N 1
ATOM 658 C CA . GLN A 1 82 ? -20.219 22.711 32.439 1.00 52.56 82 GLN A CA 1
ATOM 659 C C . GLN A 1 82 ? -21.250 23.502 31.619 1.00 52.56 82 GLN A C 1
ATOM 661 O O . GLN A 1 82 ? -20.968 24.547 31.044 1.00 52.56 82 GLN A O 1
ATOM 666 N N . VAL A 1 83 ? -22.506 23.058 31.717 1.00 49.56 83 VAL A N 1
ATOM 667 C CA . VAL A 1 83 ? -23.642 23.969 31.913 1.00 49.56 83 VAL A CA 1
ATOM 668 C C . VAL A 1 83 ? -24.281 23.582 33.247 1.00 49.56 83 VAL A C 1
ATOM 670 O O . VAL A 1 83 ? -24.919 22.537 33.338 1.00 49.56 83 VAL A O 1
ATOM 673 N N . SER A 1 84 ? -24.083 24.381 34.295 1.00 41.81 84 SER A N 1
ATOM 674 C CA . SER A 1 84 ? -25.003 24.400 35.439 1.00 41.81 84 SER A CA 1
ATOM 675 C C . SER A 1 84 ? -24.904 25.722 36.192 1.00 41.81 84 SER A C 1
ATOM 677 O O . SER A 1 84 ? -23.859 26.073 36.741 1.00 41.81 84 SER A O 1
ATOM 679 N N . ASP A 1 85 ? -26.030 26.420 36.187 1.00 46.19 85 ASP A N 1
ATOM 680 C CA . ASP A 1 85 ? -26.328 27.704 36.801 1.00 46.19 85 ASP A CA 1
ATOM 681 C C . ASP A 1 85 ? -25.955 27.815 38.285 1.00 46.19 85 ASP A C 1
ATOM 683 O O . ASP A 1 85 ? -26.107 26.878 39.071 1.00 46.19 85 ASP A O 1
ATOM 687 N N . SER A 1 86 ? -25.604 29.027 38.718 1.00 41.41 86 SER A N 1
ATOM 688 C CA . SER A 1 86 ? -25.782 29.449 40.1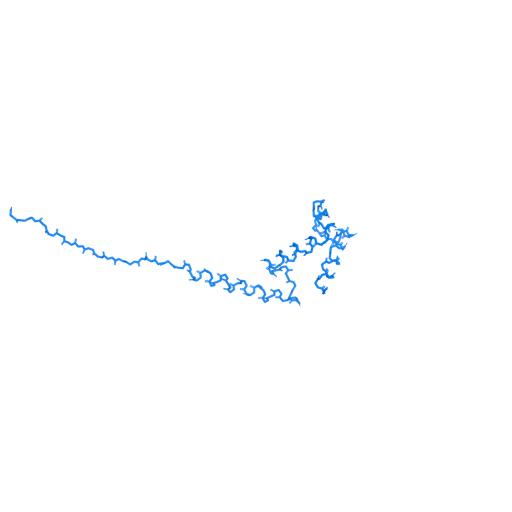11 1.00 41.41 86 SER A CA 1
ATOM 689 C C . SER A 1 86 ? -26.352 30.865 40.171 1.00 41.41 86 SER A C 1
ATOM 691 O O . SER A 1 86 ? -25.670 31.868 40.001 1.00 41.41 86 SER A O 1
ATOM 693 N N . LYS A 1 87 ? -27.672 30.856 40.366 1.00 48.12 87 LYS A N 1
ATOM 694 C CA . LYS A 1 87 ? -28.611 31.870 40.856 1.00 48.12 87 LYS A CA 1
ATOM 695 C C . LYS A 1 87 ? -28.003 33.117 41.526 1.00 48.12 87 LYS A C 1
ATOM 697 O O . LYS A 1 87 ? -27.307 33.027 42.529 1.00 48.12 87 LYS A O 1
ATOM 702 N N . THR A 1 88 ? -28.414 34.265 40.986 1.00 45.12 88 THR A N 1
ATOM 703 C CA . THR A 1 88 ? -28.954 35.466 41.651 1.00 45.12 88 THR A CA 1
ATOM 704 C C . THR A 1 88 ? -28.571 35.691 43.118 1.00 45.12 88 THR A C 1
ATOM 706 O O . THR A 1 88 ? -29.119 35.043 44.007 1.00 45.12 88 THR A O 1
ATOM 709 N N . ASN A 1 89 ? -27.747 36.710 43.380 1.00 39.22 89 ASN A N 1
ATOM 710 C CA . ASN A 1 89 ? -27.622 37.313 44.706 1.00 39.22 89 ASN A CA 1
ATOM 711 C C . ASN A 1 89 ? -28.176 38.744 44.653 1.00 39.22 89 ASN A C 1
ATOM 713 O O . ASN A 1 89 ? -27.683 39.589 43.909 1.00 39.22 89 ASN A O 1
ATOM 717 N N . VAL A 1 90 ? -29.265 38.973 45.387 1.00 50.91 90 VAL A N 1
ATOM 718 C CA . VAL A 1 90 ? -29.913 40.277 45.549 1.00 50.91 90 VAL A CA 1
ATOM 719 C C . VAL A 1 90 ? -29.178 41.000 46.669 1.00 50.91 90 VAL A C 1
ATOM 721 O O . VAL A 1 90 ? -29.393 40.687 47.838 1.00 50.91 90 VAL A O 1
ATOM 724 N N . GLU A 1 91 ? -28.328 41.968 46.335 1.00 45.41 91 GLU A N 1
ATOM 725 C CA . GLU A 1 91 ? -27.738 42.853 47.339 1.00 45.41 91 GLU A CA 1
ATOM 726 C C . GLU A 1 91 ? -28.588 44.125 47.457 1.00 45.41 91 GLU A C 1
ATOM 728 O O . GLU A 1 91 ? -28.564 45.025 46.620 1.00 45.41 91 GLU A O 1
ATOM 733 N N . LYS A 1 92 ? -29.416 44.145 48.508 1.00 52.69 92 LYS A N 1
ATOM 734 C CA . LYS A 1 92 ? -30.066 45.344 49.046 1.00 52.69 92 LYS A CA 1
ATOM 735 C C . LYS A 1 92 ? -28.987 46.322 49.512 1.00 52.69 92 LYS A C 1
ATOM 737 O O . LYS A 1 92 ? -28.295 46.013 50.478 1.00 52.69 92 LYS A O 1
ATOM 742 N N . VAL A 1 93 ? -28.957 47.534 48.961 1.00 42.19 93 VAL A N 1
ATOM 743 C CA . VAL A 1 93 ? -28.371 48.699 49.642 1.00 42.19 93 VAL A CA 1
ATOM 744 C C . VAL A 1 93 ? -29.233 49.936 49.372 1.00 42.19 93 VAL A C 1
ATOM 746 O O . VAL A 1 93 ? -29.429 50.306 48.220 1.00 42.19 93 VAL A O 1
ATOM 749 N N . GLY A 1 94 ? -29.714 50.577 50.447 1.00 34.22 94 GLY A N 1
ATOM 750 C CA . GLY A 1 94 ? -30.050 52.009 50.457 1.00 34.22 94 GLY A CA 1
ATOM 751 C C . GLY A 1 94 ? -31.494 52.400 50.801 1.00 34.22 94 GLY A C 1
ATOM 752 O O . GLY A 1 94 ? -32.295 52.617 49.902 1.00 34.22 94 GLY A O 1
ATOM 753 N N . ILE A 1 95 ? -31.791 52.563 52.095 1.00 41.03 95 ILE A N 1
ATOM 754 C CA . ILE A 1 95 ? -32.781 53.503 52.682 1.00 41.03 95 ILE A CA 1
ATOM 755 C C . ILE A 1 95 ? -32.085 54.035 53.958 1.00 41.03 95 ILE A C 1
ATOM 757 O O . ILE A 1 95 ? -31.416 53.216 54.601 1.00 41.03 95 ILE A O 1
ATOM 761 N N . PRO A 1 96 ? -32.175 55.322 54.357 1.00 55.50 96 PRO A N 1
ATOM 762 C CA . PRO A 1 96 ? -33.241 56.304 54.106 1.00 55.50 96 PRO A CA 1
ATOM 763 C C . PRO A 1 96 ? -32.888 57.521 53.253 1.00 55.50 96 PRO A C 1
ATOM 765 O O . P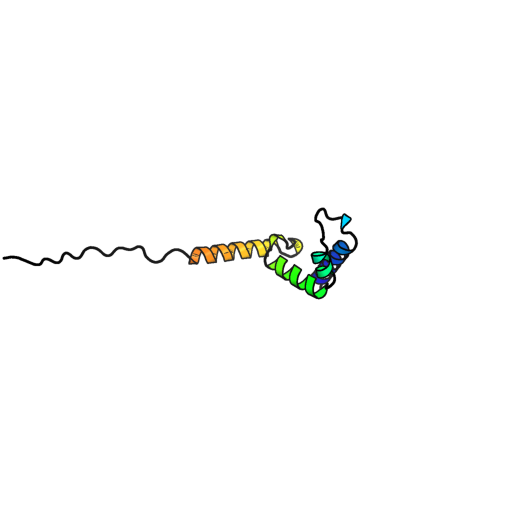RO A 1 96 ? -31.695 57.879 53.163 1.00 55.50 96 PRO A O 1
#